Protein AF-A0A512BP67-F1 (afdb_monomer_lite)

Sequence (125 aa):
MRKGMISTVAALFIVGAPMAQAQQASSGPGSPPESGRLTQAEFKMLTDVRVGVIRAALQLLPEQEKLWPAVDEAIRARAETRYRRLAVLRERLDQPRNIDPVQLYRQRADVLADRAAGLRKLADA

Radius of gyration: 19.65 Å; chains: 1; bounding box: 44×39×50 Å

pLDDT: mean 79.56, std 21.46, range [36.56, 97.88]

Organism: NCBI:txid670291

Secondary structure (DSSP, 8-state):
-----------S----------------TT----TT---HHHHHHHHHHHHHHHHHHHT--HHHHTTHHHHHHHHHHHHHHHHHHHHHHHHHHTS-----HHHHHHHHHHHHHHHHHHHHHHH--

Structure (mmCIF, N/CA/C/O backbone):
data_AF-A0A512BP67-F1
#
_entry.id   AF-A0A512BP67-F1
#
loop_
_atom_site.group_PDB
_atom_site.id
_atom_site.type_symbol
_atom_site.label_atom_id
_atom_site.label_alt_id
_atom_site.label_comp_id
_atom_site.label_asym_id
_atom_site.label_entity_id
_atom_site.label_seq_id
_atom_site.pdbx_PDB_ins_code
_atom_site.Cartn_x
_atom_site.Cartn_y
_atom_site.Cartn_z
_atom_site.occupancy
_atom_site.B_iso_or_equiv
_atom_site.auth_seq_id
_atom_site.auth_comp_id
_atom_site.auth_asym_id
_atom_site.auth_atom_id
_atom_site.pdbx_PDB_model_num
ATOM 1 N N . MET A 1 1 ? -28.999 -11.766 25.541 1.00 41.38 1 MET A N 1
ATOM 2 C CA . MET A 1 1 ? -28.677 -12.034 24.122 1.00 41.38 1 MET A CA 1
ATOM 3 C C . MET A 1 1 ? -29.072 -10.819 23.289 1.00 41.38 1 MET A C 1
ATOM 5 O O . MET A 1 1 ? -30.235 -10.678 22.939 1.00 41.38 1 MET A O 1
ATOM 9 N N . ARG A 1 2 ? -28.140 -9.895 23.034 1.00 36.56 2 ARG A N 1
ATOM 10 C CA . ARG A 1 2 ? -28.344 -8.772 22.107 1.00 36.56 2 ARG A CA 1
ATOM 11 C C . ARG A 1 2 ? -27.408 -8.999 20.927 1.00 36.56 2 ARG A C 1
ATOM 13 O O . ARG A 1 2 ? -26.195 -8.975 21.092 1.00 36.56 2 ARG A O 1
ATOM 20 N N . LYS A 1 3 ? -27.994 -9.325 19.776 1.00 40.53 3 LYS A N 1
ATOM 21 C CA . LYS A 1 3 ? -27.293 -9.476 18.502 1.00 40.53 3 LYS A CA 1
ATOM 22 C C . LYS A 1 3 ? -26.828 -8.081 18.085 1.00 40.53 3 LYS A C 1
ATOM 24 O O . LYS A 1 3 ? -27.642 -7.271 17.653 1.00 40.53 3 LYS A O 1
ATOM 29 N N . GLY A 1 4 ? -25.548 -7.790 18.288 1.00 45.19 4 GLY A N 1
ATOM 30 C CA . GLY A 1 4 ? -24.907 -6.614 17.716 1.00 45.19 4 GLY A CA 1
ATOM 31 C C . GLY A 1 4 ? -24.807 -6.810 16.210 1.00 45.19 4 GLY A C 1
ATOM 32 O O . GLY A 1 4 ? -23.895 -7.475 15.731 1.00 45.19 4 GLY A O 1
ATOM 33 N N . MET A 1 5 ? -25.782 -6.279 15.474 1.00 45.50 5 MET A N 1
ATOM 34 C CA . MET A 1 5 ? -25.650 -6.030 14.043 1.00 45.50 5 MET A CA 1
ATOM 35 C C . MET A 1 5 ? -24.518 -5.016 13.878 1.00 45.50 5 MET A C 1
ATOM 37 O O . MET A 1 5 ? -24.704 -3.820 14.090 1.00 45.50 5 MET A O 1
ATOM 41 N N . ILE A 1 6 ? -23.327 -5.514 13.555 1.00 52.12 6 ILE A N 1
ATOM 42 C CA . ILE A 1 6 ? -22.229 -4.706 13.037 1.00 52.12 6 ILE A CA 1
ATOM 43 C C . ILE A 1 6 ? -22.725 -4.186 11.692 1.00 52.12 6 ILE A C 1
ATOM 45 O O . ILE A 1 6 ? -22.752 -4.910 10.698 1.00 52.12 6 ILE A O 1
ATOM 49 N N . SER A 1 7 ? -23.225 -2.952 11.702 1.00 44.81 7 SER A N 1
ATOM 50 C CA . SER A 1 7 ? -23.633 -2.239 10.502 1.00 44.81 7 SER A CA 1
ATOM 51 C C . SER A 1 7 ? -22.401 -2.087 9.619 1.00 44.81 7 SER A C 1
ATOM 53 O O . SER A 1 7 ? -21.508 -1.285 9.886 1.00 44.81 7 SER A O 1
ATOM 55 N N . THR A 1 8 ? -22.308 -2.939 8.603 1.00 52.69 8 THR A N 1
ATOM 56 C CA . THR A 1 8 ? -21.285 -2.872 7.571 1.00 52.69 8 THR A CA 1
ATOM 57 C C . THR A 1 8 ? -21.591 -1.650 6.710 1.00 52.69 8 THR A C 1
ATOM 59 O O . THR A 1 8 ? -22.287 -1.752 5.704 1.00 52.69 8 THR A O 1
ATOM 62 N N . VAL A 1 9 ? -21.084 -0.474 7.082 1.00 47.31 9 VAL A N 1
ATOM 63 C CA . VAL A 1 9 ? -21.016 0.661 6.149 1.00 47.31 9 VAL A CA 1
ATOM 64 C C . VAL A 1 9 ? -19.817 0.425 5.230 1.00 47.31 9 VAL A C 1
ATOM 66 O O . VAL A 1 9 ? -18.790 1.088 5.297 1.00 47.31 9 VAL A O 1
ATOM 69 N N . ALA A 1 10 ? -19.944 -0.582 4.367 1.00 50.03 10 ALA A N 1
ATOM 70 C CA . ALA A 1 10 ? -19.101 -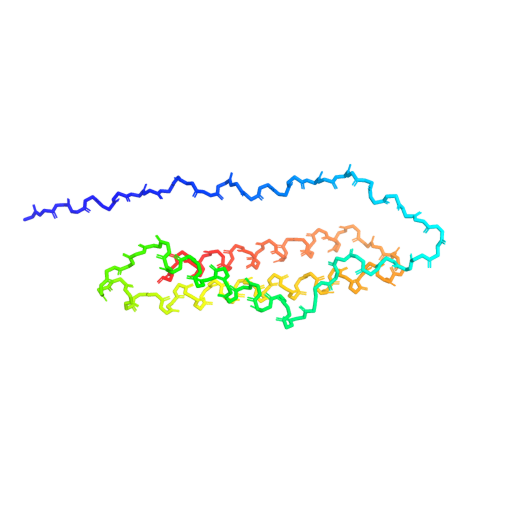0.758 3.192 1.00 50.03 10 ALA A CA 1
ATOM 71 C C . ALA A 1 10 ? -19.734 0.010 2.027 1.00 50.03 10 ALA A C 1
ATOM 73 O O . ALA A 1 10 ? -20.188 -0.572 1.048 1.00 50.03 10 ALA A O 1
ATOM 74 N N . ALA A 1 11 ? -19.819 1.331 2.148 1.00 52.84 11 ALA A N 1
ATOM 75 C CA . ALA A 1 11 ? -20.225 2.187 1.044 1.00 52.84 11 ALA A CA 1
ATOM 76 C C . ALA A 1 11 ? -19.680 3.590 1.276 1.00 52.84 11 ALA A C 1
ATOM 78 O O . ALA A 1 11 ? -20.302 4.374 1.977 1.00 52.84 11 ALA A O 1
ATOM 79 N N . LEU A 1 12 ? -18.503 3.850 0.704 1.00 51.19 12 LEU A N 1
ATOM 80 C CA . LEU A 1 12 ? -18.030 5.124 0.140 1.00 51.19 12 LEU A CA 1
ATOM 81 C C . LEU A 1 12 ? -16.510 5.156 0.256 1.00 51.19 12 LEU A C 1
ATOM 83 O O . LEU A 1 12 ? -15.998 5.612 1.256 1.00 51.19 12 LEU A O 1
ATOM 87 N N . PHE A 1 13 ? -15.807 4.622 -0.747 1.00 52.62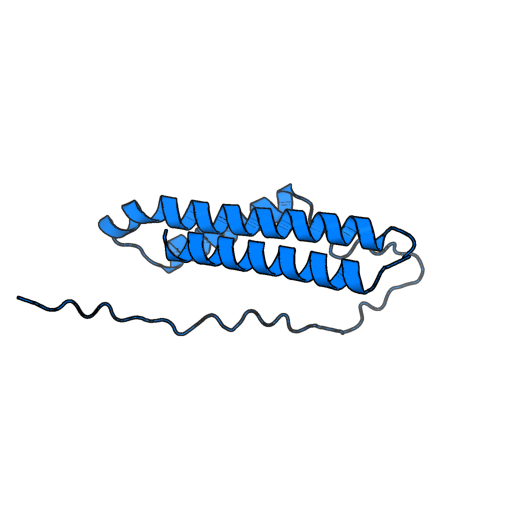 13 PHE A N 1
ATOM 88 C CA . PHE A 1 13 ? -14.594 5.219 -1.337 1.00 52.62 13 PHE A CA 1
ATOM 89 C C . PHE A 1 13 ? -14.201 4.463 -2.624 1.00 52.62 13 PHE A C 1
ATOM 91 O O . PHE A 1 13 ? -13.030 4.231 -2.913 1.00 52.62 13 PHE A O 1
ATOM 98 N N . ILE A 1 14 ? -15.189 4.146 -3.474 1.00 51.88 14 ILE A N 1
ATOM 99 C CA . ILE A 1 14 ? -14.955 4.015 -4.923 1.00 51.88 14 ILE A CA 1
ATOM 100 C C . ILE A 1 14 ? -15.002 5.433 -5.522 1.00 51.88 14 ILE A C 1
ATOM 102 O O . ILE A 1 14 ? -15.808 5.747 -6.382 1.00 51.88 14 ILE A O 1
ATOM 106 N N . VAL A 1 15 ? -14.173 6.341 -5.007 1.00 51.00 15 VAL A N 1
ATOM 107 C CA . VAL A 1 15 ? -13.878 7.638 -5.646 1.00 51.00 15 VAL A CA 1
ATOM 108 C C . VAL A 1 15 ? -12.364 7.815 -5.613 1.00 51.00 15 VAL A C 1
ATOM 110 O O . VAL A 1 15 ? -11.797 8.780 -5.126 1.00 51.00 15 VAL A O 1
ATOM 113 N N . GLY A 1 16 ? -11.684 6.773 -6.073 1.00 44.69 16 GLY A N 1
ATOM 114 C CA . GLY A 1 16 ? -10.285 6.816 -6.458 1.00 44.69 16 GLY A CA 1
ATOM 115 C C . GLY A 1 16 ? -10.171 6.552 -7.950 1.00 44.69 16 GLY A C 1
ATOM 116 O O . GLY A 1 16 ? -9.291 5.803 -8.357 1.00 44.69 16 GLY A O 1
ATOM 117 N N . ALA A 1 17 ? -11.089 7.085 -8.760 1.00 42.06 17 ALA A N 1
ATOM 118 C CA . ALA A 1 17 ? -10.796 7.256 -10.170 1.00 42.06 17 ALA A CA 1
ATOM 119 C C . ALA A 1 17 ? -9.716 8.343 -10.234 1.00 42.06 17 ALA A C 1
ATOM 121 O O . ALA A 1 17 ? -10.004 9.482 -9.857 1.00 42.06 17 ALA A O 1
ATOM 122 N N . PRO A 1 18 ? -8.477 8.062 -10.674 1.00 49.25 18 PRO A N 1
ATOM 123 C CA . PRO A 1 18 ? -7.759 9.130 -11.324 1.00 49.25 18 PRO A CA 1
ATOM 124 C C . PRO A 1 18 ? -8.638 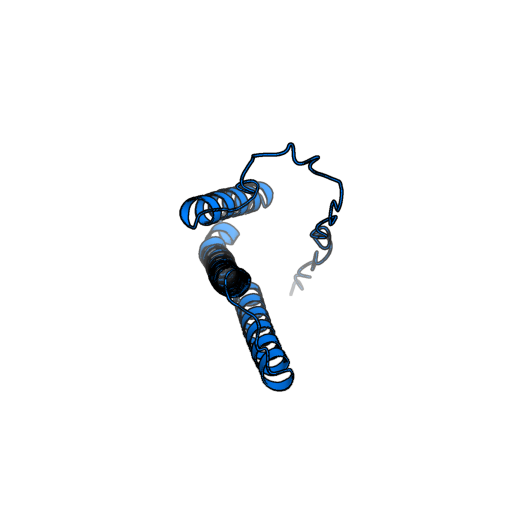9.461 -12.526 1.00 49.25 18 PRO A C 1
ATOM 126 O O . PRO A 1 18 ? -8.753 8.664 -13.458 1.00 49.25 18 PRO A O 1
ATOM 129 N N . MET A 1 19 ? -9.303 10.613 -12.491 1.00 46.91 19 MET A N 1
ATOM 130 C CA . MET A 1 19 ? -9.498 11.319 -13.742 1.00 46.91 19 MET A CA 1
ATOM 131 C C . MET A 1 19 ? -8.092 11.335 -14.349 1.00 46.91 19 MET A C 1
ATOM 133 O O . MET A 1 19 ? -7.139 11.849 -13.765 1.00 46.91 19 MET A O 1
ATOM 137 N N . ALA A 1 20 ? -7.898 10.577 -15.419 1.00 48.69 20 ALA A N 1
ATOM 138 C CA . ALA A 1 20 ? -6.745 10.788 -16.252 1.00 48.69 20 ALA A CA 1
ATOM 139 C C . ALA A 1 20 ? -7.046 12.130 -16.911 1.00 48.69 20 ALA A C 1
ATOM 141 O O . ALA A 1 20 ? -7.691 12.170 -17.955 1.00 48.69 20 ALA A O 1
ATOM 142 N N . GLN A 1 21 ? -6.669 13.237 -16.264 1.00 38.34 21 GLN A N 1
ATOM 143 C CA . GLN A 1 21 ? -6.523 14.505 -16.959 1.00 38.34 21 GLN A CA 1
ATOM 144 C C . GLN A 1 21 ? -5.392 14.308 -17.971 1.00 38.34 21 GLN A C 1
ATOM 146 O O . GLN A 1 21 ? -4.238 14.657 -17.747 1.00 38.34 21 GLN A O 1
ATOM 151 N N . ALA A 1 22 ? -5.741 13.715 -19.108 1.00 49.50 22 ALA A N 1
ATOM 152 C CA . ALA A 1 22 ? -5.054 13.920 -20.362 1.00 49.50 22 ALA A CA 1
ATOM 153 C C . ALA A 1 22 ? -5.425 15.328 -20.839 1.00 49.50 22 ALA A C 1
ATOM 155 O O . ALA A 1 22 ? -6.194 15.495 -21.776 1.00 49.50 22 ALA A O 1
ATOM 156 N N . GLN A 1 23 ? -4.941 16.355 -20.143 1.00 43.94 23 GLN A N 1
ATOM 157 C CA . GLN A 1 23 ? -5.002 17.725 -20.631 1.00 43.94 23 GLN A CA 1
ATOM 158 C C . GLN A 1 23 ? -3.631 18.352 -20.441 1.00 43.94 23 GLN A C 1
ATOM 160 O O . GLN A 1 23 ? -3.265 18.788 -19.355 1.00 43.94 23 GLN A O 1
ATOM 165 N N . GLN A 1 24 ? -2.879 18.293 -21.542 1.00 47.84 24 GLN A N 1
ATOM 166 C CA . GLN A 1 24 ? -1.942 19.311 -22.000 1.00 47.84 24 GLN A CA 1
ATOM 167 C C . GLN A 1 24 ? -1.288 20.150 -20.887 1.00 47.84 24 GLN A C 1
ATOM 169 O O . GLN A 1 24 ? -1.736 21.249 -20.568 1.00 47.84 24 GLN A O 1
ATOM 174 N N . ALA A 1 25 ? -0.132 19.705 -20.397 1.00 40.22 25 ALA A N 1
ATOM 175 C CA . ALA A 1 25 ? 0.918 20.677 -20.130 1.00 40.22 25 ALA A CA 1
ATOM 176 C C . ALA A 1 25 ? 1.472 21.068 -21.503 1.00 40.22 25 ALA A C 1
ATOM 178 O O . ALA A 1 25 ? 2.196 20.296 -22.137 1.00 40.22 25 ALA A O 1
ATOM 179 N N . SER A 1 26 ? 1.062 22.233 -22.002 1.00 41.47 26 SER A N 1
ATOM 180 C CA . SER A 1 26 ? 1.755 22.925 -23.084 1.00 41.47 26 SER A CA 1
ATOM 181 C C . SER A 1 26 ? 3.225 23.050 -22.686 1.00 41.47 26 SER A C 1
ATOM 183 O O . SER A 1 26 ? 3.601 23.898 -21.881 1.00 41.47 26 SER A O 1
ATOM 185 N N . SER A 1 27 ? 4.027 22.116 -23.187 1.00 42.22 27 SER A N 1
ATOM 186 C CA . SER A 1 27 ? 5.449 22.013 -22.909 1.00 42.22 27 SER A CA 1
ATOM 187 C C . SER A 1 27 ? 6.134 23.022 -23.819 1.00 42.22 27 SER A C 1
ATOM 189 O O . SER A 1 27 ? 6.176 22.830 -25.033 1.00 42.22 27 SER A O 1
ATOM 191 N N . GLY A 1 28 ? 6.595 24.137 -23.252 1.00 42.12 28 GLY A N 1
ATOM 192 C CA . GLY A 1 28 ? 7.470 25.056 -23.972 1.00 42.12 28 GLY A CA 1
ATOM 193 C C . GLY A 1 28 ? 8.761 24.335 -24.393 1.00 42.12 28 GLY A C 1
ATOM 194 O O . GLY A 1 28 ? 9.201 23.416 -23.693 1.00 42.12 28 GLY A O 1
ATOM 195 N N . PRO A 1 29 ? 9.375 24.705 -25.528 1.00 43.09 29 PRO A N 1
ATOM 196 C CA . PRO A 1 29 ? 10.606 24.072 -25.981 1.00 43.09 29 PRO A CA 1
ATOM 197 C C . PRO A 1 29 ? 11.737 24.374 -24.985 1.00 43.09 29 PRO A C 1
ATOM 199 O O . PRO A 1 29 ? 12.169 25.517 -24.868 1.00 43.09 29 PRO A O 1
ATOM 202 N N . GLY A 1 30 ? 12.203 23.353 -24.257 1.00 49.75 30 GLY A N 1
ATOM 203 C CA . GLY A 1 30 ? 13.416 23.429 -23.429 1.00 49.75 30 GLY A CA 1
ATOM 204 C C . GLY A 1 30 ? 13.295 22.996 -21.965 1.00 49.75 30 GLY A C 1
ATOM 205 O O . GLY A 1 30 ? 14.314 22.946 -21.283 1.00 49.75 30 GLY A O 1
ATOM 206 N N . SER A 1 31 ? 12.109 22.651 -21.457 1.00 44.44 31 SER A N 1
ATOM 207 C CA . SER A 1 31 ? 11.984 22.123 -20.089 1.00 44.44 31 SER A CA 1
ATOM 208 C C . SER A 1 31 ? 12.112 20.591 -20.078 1.00 44.44 31 SER A C 1
ATOM 210 O O . SER A 1 31 ? 11.297 19.927 -20.724 1.00 44.44 31 SER A O 1
ATOM 212 N N . PRO A 1 32 ? 13.079 19.987 -19.355 1.00 53.09 32 PRO A N 1
ATOM 213 C CA . PRO A 1 32 ? 13.022 18.555 -19.080 1.00 53.09 32 PRO A CA 1
ATOM 214 C C . PRO A 1 32 ? 11.733 18.250 -18.293 1.00 53.09 32 PRO A C 1
ATOM 216 O O . PRO A 1 32 ? 11.325 19.064 -17.458 1.00 53.09 32 PRO A O 1
ATOM 219 N N . PRO A 1 33 ? 11.057 17.111 -18.532 1.00 49.78 33 PRO A N 1
ATOM 220 C CA . PRO A 1 33 ? 9.824 16.769 -17.834 1.00 49.78 33 PRO A CA 1
ATOM 221 C C . PRO A 1 33 ? 10.132 16.335 -16.389 1.00 49.78 33 PRO A C 1
ATOM 223 O O . PRO A 1 33 ? 10.113 15.155 -16.052 1.00 49.78 33 PRO A O 1
ATOM 226 N N . GLU A 1 34 ? 10.430 17.296 -15.514 1.00 52.72 34 GLU A N 1
ATOM 227 C CA . GLU A 1 34 ? 10.544 17.094 -14.059 1.00 52.72 34 GLU A CA 1
ATOM 228 C C . GLU A 1 34 ? 9.169 17.090 -13.361 1.00 52.72 34 GLU A C 1
ATOM 230 O O . GLU A 1 34 ? 9.044 16.773 -12.178 1.00 52.72 34 GLU A O 1
ATOM 235 N N . SER A 1 35 ? 8.098 17.410 -14.088 1.00 54.03 35 SER A N 1
ATOM 236 C CA . SER A 1 35 ? 6.748 17.536 -13.545 1.00 54.03 35 SER A CA 1
ATOM 237 C C . SER A 1 35 ? 6.136 16.167 -13.201 1.00 54.03 35 SER A C 1
ATOM 239 O O . SER A 1 35 ? 5.521 15.522 -14.051 1.00 54.03 35 SER A O 1
ATOM 241 N N . GLY A 1 36 ? 6.278 15.724 -11.944 1.00 59.25 36 GLY A N 1
ATOM 242 C CA . GLY A 1 36 ? 5.439 14.665 -11.350 1.00 59.25 36 GLY A CA 1
ATOM 243 C C . GLY A 1 36 ? 6.157 13.505 -10.647 1.00 59.25 36 GLY A C 1
ATOM 244 O O . GLY A 1 36 ? 5.512 12.520 -10.282 1.00 59.25 36 GLY A O 1
ATOM 245 N N . ARG A 1 37 ? 7.479 13.572 -10.455 1.00 70.44 37 ARG A N 1
ATOM 246 C CA . ARG A 1 37 ? 8.275 12.479 -9.869 1.00 70.44 37 ARG A CA 1
ATOM 247 C C . ARG A 1 37 ? 8.417 12.638 -8.345 1.00 70.44 37 ARG A C 1
ATOM 249 O O . ARG A 1 37 ? 9.317 13.324 -7.895 1.00 70.44 37 ARG A O 1
ATOM 256 N N . LEU A 1 38 ? 7.589 11.940 -7.556 1.00 80.56 38 LEU A N 1
ATOM 257 C CA . LEU A 1 38 ? 7.753 11.880 -6.090 1.00 80.56 38 LEU A CA 1
ATOM 258 C C . LEU A 1 38 ? 8.986 11.047 -5.697 1.00 80.56 38 LEU A C 1
ATOM 260 O O . LEU A 1 38 ? 9.145 9.910 -6.154 1.00 80.56 38 LEU A O 1
ATOM 264 N N . THR A 1 39 ? 9.818 11.588 -4.813 1.00 89.19 39 THR A N 1
ATOM 265 C CA . THR A 1 39 ? 10.857 10.860 -4.073 1.00 89.19 39 THR A CA 1
ATOM 266 C C . THR A 1 39 ? 10.235 9.897 -3.052 1.00 89.19 39 THR A C 1
ATOM 268 O O . THR A 1 39 ? 9.053 9.994 -2.705 1.00 89.19 39 THR A O 1
ATOM 271 N N . GLN A 1 40 ? 11.030 8.962 -2.519 1.00 90.19 40 GLN A N 1
ATOM 272 C CA . GLN A 1 40 ? 10.571 8.065 -1.450 1.00 90.19 40 GLN A CA 1
ATOM 273 C C . GLN A 1 40 ? 10.117 8.834 -0.206 1.00 90.19 40 GLN A C 1
ATOM 275 O O . GLN A 1 40 ? 9.099 8.492 0.397 1.00 90.19 40 GLN A O 1
ATOM 280 N N . ALA A 1 41 ? 10.863 9.878 0.164 1.00 92.75 41 ALA A N 1
ATOM 281 C CA . ALA A 1 41 ? 10.567 10.705 1.325 1.00 92.75 41 ALA A CA 1
ATOM 282 C C . ALA A 1 41 ? 9.225 11.430 1.159 1.00 92.75 41 ALA A C 1
ATOM 284 O O . ALA A 1 41 ? 8.378 11.358 2.046 1.00 92.75 41 ALA A O 1
ATOM 285 N N . GLU A 1 42 ? 8.985 12.046 -0.000 1.00 93.19 42 GLU A N 1
ATOM 286 C CA . GLU A 1 42 ? 7.714 12.718 -0.300 1.00 93.19 42 GLU A CA 1
ATOM 287 C C . GLU A 1 42 ? 6.544 11.732 -0.356 1.00 93.19 42 GLU A C 1
ATOM 289 O O . GLU A 1 42 ? 5.465 12.011 0.170 1.00 93.19 42 GLU A O 1
ATOM 294 N N . PHE A 1 43 ? 6.748 10.542 -0.932 1.00 92.75 43 PHE A N 1
ATOM 295 C CA . PHE A 1 43 ? 5.724 9.498 -0.945 1.00 92.75 43 PHE A CA 1
ATOM 296 C C . PHE A 1 43 ? 5.353 9.045 0.475 1.00 92.75 43 PHE A C 1
ATOM 298 O O . PHE A 1 43 ? 4.168 8.857 0.781 1.00 92.75 43 PHE A O 1
ATOM 305 N N . LYS A 1 44 ? 6.353 8.880 1.350 1.00 94.44 44 LYS A N 1
ATOM 306 C CA . LYS A 1 44 ? 6.139 8.540 2.758 1.00 94.44 44 LYS A CA 1
ATOM 307 C C . LYS A 1 44 ? 5.409 9.668 3.484 1.00 94.44 44 LYS A C 1
ATOM 309 O O . LYS A 1 44 ? 4.382 9.396 4.093 1.00 94.44 44 LYS A O 1
ATOM 314 N N . MET A 1 45 ? 5.856 10.917 3.349 1.00 96.12 45 MET A N 1
ATOM 315 C CA . MET A 1 45 ? 5.192 12.079 3.955 1.00 96.12 45 MET A CA 1
ATOM 316 C C . MET A 1 45 ? 3.720 12.175 3.541 1.00 96.12 45 MET A C 1
ATOM 318 O O . MET A 1 45 ? 2.842 12.332 4.384 1.00 96.12 45 MET A O 1
ATOM 322 N N . LEU A 1 46 ? 3.420 11.991 2.254 1.00 94.62 46 LEU A N 1
ATOM 323 C CA . LEU A 1 46 ? 2.044 11.992 1.761 1.00 94.62 46 LEU A CA 1
ATOM 324 C C . LEU A 1 46 ? 1.208 10.840 2.341 1.00 94.62 46 LEU A C 1
ATOM 326 O O . LEU A 1 46 ? 0.006 10.992 2.562 1.00 94.62 46 LEU A O 1
ATOM 330 N N . THR A 1 47 ? 1.824 9.682 2.577 1.00 96.19 47 THR A N 1
ATOM 331 C CA . THR A 1 47 ? 1.167 8.553 3.248 1.00 96.19 47 THR A CA 1
ATOM 332 C C . THR A 1 47 ? 0.885 8.887 4.711 1.00 96.19 47 THR A C 1
ATOM 334 O O . THR A 1 47 ? -0.243 8.694 5.156 1.00 96.19 47 THR A O 1
ATOM 337 N N . ASP A 1 48 ? 1.862 9.454 5.421 1.00 96.81 48 ASP A N 1
ATOM 338 C CA . ASP A 1 48 ? 1.752 9.857 6.827 1.00 96.81 48 ASP A CA 1
ATOM 339 C C . ASP A 1 48 ? 0.604 10.862 7.020 1.00 96.81 48 ASP A C 1
ATOM 341 O O . ASP A 1 48 ? -0.248 10.673 7.889 1.00 96.81 48 ASP A O 1
ATOM 345 N N . VAL A 1 49 ? 0.515 11.872 6.146 1.00 97.75 49 VAL A N 1
ATOM 346 C CA . VAL A 1 49 ? -0.577 12.859 6.149 1.00 97.75 49 VAL A CA 1
ATOM 347 C C . VAL A 1 49 ? -1.932 12.191 5.916 1.00 97.75 49 VAL A C 1
ATOM 349 O O . VAL A 1 49 ? -2.874 12.440 6.663 1.00 97.75 49 VAL A O 1
ATOM 352 N N . ARG A 1 50 ? -2.052 11.317 4.906 1.00 96.19 50 ARG A N 1
ATOM 353 C CA . ARG A 1 50 ? -3.321 10.629 4.608 1.00 96.19 50 ARG A CA 1
ATOM 354 C C . ARG A 1 50 ? -3.786 9.751 5.762 1.00 96.19 50 ARG A C 1
ATOM 356 O O . ARG A 1 50 ? -4.964 9.784 6.096 1.00 96.19 50 ARG A O 1
ATOM 363 N N . VAL A 1 51 ? -2.877 8.991 6.367 1.00 97.44 51 VAL A N 1
ATOM 364 C CA . VAL A 1 51 ? -3.170 8.175 7.552 1.00 97.44 51 VAL A CA 1
ATOM 365 C C . VAL A 1 51 ? -3.653 9.060 8.700 1.00 97.44 51 VAL A C 1
ATOM 367 O O . VAL A 1 51 ? -4.668 8.744 9.315 1.00 97.44 51 VAL A O 1
ATOM 370 N N . GLY A 1 52 ? -2.972 10.180 8.963 1.00 96.81 52 GLY A N 1
ATOM 371 C CA . GLY A 1 52 ? -3.371 11.129 10.004 1.00 96.81 52 GLY A CA 1
ATOM 372 C C . GLY A 1 52 ? -4.770 11.704 9.776 1.00 96.81 52 GLY A C 1
ATOM 373 O O . GLY A 1 52 ? -5.587 11.714 10.695 1.00 96.81 52 GLY A O 1
ATOM 374 N N . VAL A 1 53 ? -5.076 12.105 8.537 1.00 97.31 53 VAL A N 1
ATOM 375 C CA . VAL A 1 53 ? -6.411 12.591 8.150 1.00 97.31 53 VAL A CA 1
ATOM 376 C C . VAL A 1 53 ? -7.472 11.508 8.342 1.00 97.31 53 VAL A C 1
ATOM 378 O O . VAL A 1 53 ? -8.523 11.799 8.905 1.00 97.31 53 VAL A O 1
ATOM 381 N N . ILE A 1 54 ? -7.207 10.263 7.927 1.00 96.12 54 ILE A N 1
ATOM 382 C CA . ILE A 1 54 ? -8.145 9.145 8.118 1.00 96.12 54 ILE A CA 1
ATOM 383 C C . ILE A 1 54 ? -8.392 8.910 9.611 1.00 96.12 54 ILE A C 1
ATOM 385 O O . ILE A 1 54 ? -9.547 8.849 10.023 1.00 96.12 54 ILE A O 1
ATOM 389 N N . ARG A 1 55 ? -7.334 8.836 10.431 1.00 96.50 55 ARG A N 1
ATOM 390 C CA . ARG A 1 55 ? -7.468 8.644 11.883 1.00 96.50 55 ARG A CA 1
ATOM 391 C C . ARG A 1 55 ? -8.341 9.729 12.513 1.00 96.50 55 ARG A C 1
ATOM 393 O O . ARG A 1 55 ? -9.233 9.416 13.293 1.00 96.50 55 ARG A O 1
ATOM 400 N N . ALA A 1 56 ? -8.091 10.991 12.162 1.00 96.00 56 ALA A N 1
ATOM 401 C CA . ALA A 1 56 ? -8.838 12.129 12.689 1.00 96.00 56 ALA A CA 1
ATOM 402 C C . ALA A 1 56 ? -10.304 12.126 12.227 1.00 96.00 56 ALA A C 1
ATOM 404 O O . ALA A 1 56 ? -11.205 12.371 13.026 1.00 96.00 56 ALA A O 1
ATOM 405 N N . ALA A 1 57 ? -10.552 11.812 10.952 1.00 96.62 57 ALA A N 1
ATOM 406 C CA . ALA A 1 57 ? -11.895 11.770 10.380 1.00 96.62 57 ALA A CA 1
ATOM 407 C C . ALA A 1 57 ? -12.760 10.641 10.960 1.00 96.62 57 ALA A C 1
ATOM 409 O O . ALA A 1 57 ? -13.974 10.796 11.048 1.00 96.62 57 ALA A O 1
ATOM 410 N N . LEU A 1 58 ? -12.147 9.525 11.368 1.00 96.06 58 LEU A N 1
ATOM 411 C CA . LEU A 1 58 ? -12.860 8.392 11.961 1.00 96.06 58 LEU A CA 1
ATOM 412 C C . LEU A 1 58 ? -13.382 8.663 13.378 1.00 96.06 58 LEU A C 1
ATOM 414 O O . LEU A 1 58 ? -14.260 7.927 13.814 1.00 96.06 58 LEU A O 1
ATOM 418 N N . GLN A 1 59 ? -12.862 9.683 14.079 1.00 94.88 59 GLN A N 1
ATOM 419 C CA . GLN A 1 59 ? -13.269 10.043 15.448 1.00 94.88 59 GLN A CA 1
ATOM 420 C C . GLN A 1 59 ? -13.366 8.816 16.373 1.00 94.88 59 GLN A C 1
ATOM 422 O O . GLN A 1 59 ? -14.397 8.554 16.990 1.00 94.88 59 GLN A O 1
ATOM 427 N N . LEU A 1 60 ? -12.288 8.027 16.408 1.00 95.44 60 LEU A N 1
ATOM 428 C CA . LEU A 1 60 ? -12.265 6.731 17.081 1.00 95.44 60 LEU A CA 1
ATOM 429 C C . LEU A 1 60 ? -12.571 6.850 18.580 1.00 95.44 60 LEU A C 1
ATOM 431 O O . LEU A 1 60 ? -12.032 7.713 19.274 1.00 95.44 60 LEU A O 1
ATOM 435 N N . LEU A 1 61 ? -13.390 5.926 19.082 1.00 96.06 61 LEU A N 1
ATOM 436 C CA . LEU A 1 61 ? -13.600 5.733 20.516 1.00 96.06 61 LEU A CA 1
ATOM 437 C C . LEU A 1 61 ? -12.336 5.150 21.183 1.00 96.06 61 LEU A C 1
ATOM 439 O O . LEU A 1 61 ? -11.557 4.467 20.508 1.00 96.06 61 LEU A O 1
ATOM 443 N N . PRO A 1 62 ? -12.141 5.319 22.507 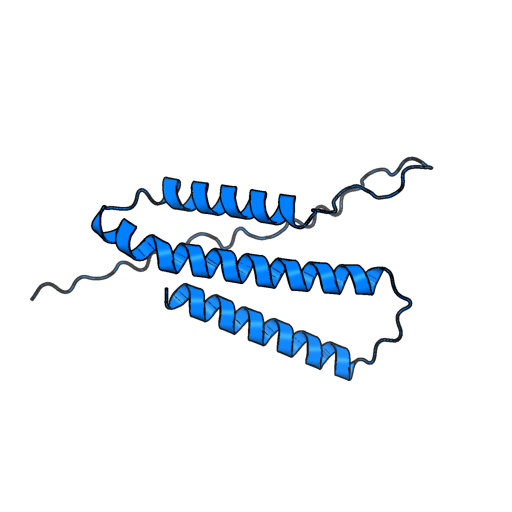1.00 96.12 62 PRO A N 1
ATOM 444 C CA . PRO A 1 62 ? -10.947 4.830 23.207 1.00 96.12 62 PRO A CA 1
ATOM 445 C C . PRO A 1 62 ? -10.678 3.329 23.025 1.00 96.12 62 PRO A C 1
ATOM 447 O O . PRO A 1 62 ? -9.531 2.893 22.951 1.00 96.12 62 PRO A O 1
ATOM 450 N N . GLU A 1 63 ? -11.723 2.506 22.944 1.00 94.69 63 GLU A N 1
ATOM 451 C CA . GLU A 1 63 ? -11.595 1.078 22.656 1.00 94.69 63 GLU A CA 1
ATOM 452 C C . GLU A 1 63 ? -11.170 0.784 21.210 1.00 94.69 63 GLU A C 1
ATOM 454 O O . GLU A 1 63 ? -10.436 -0.176 20.985 1.00 94.69 63 GLU A O 1
ATOM 459 N N . GLN A 1 64 ? -11.567 1.618 20.246 1.00 95.38 64 GLN A N 1
ATOM 460 C CA . GLN A 1 64 ? -11.189 1.484 18.837 1.00 95.38 64 GLN A CA 1
ATOM 461 C C . GLN A 1 64 ? -9.764 1.981 18.583 1.00 95.38 64 GLN A C 1
ATOM 463 O O . GLN A 1 64 ? -9.055 1.409 17.757 1.00 95.38 64 GLN A O 1
ATOM 468 N N . GLU A 1 65 ? -9.302 2.995 19.322 1.00 96.19 65 GLU A N 1
ATOM 469 C CA . GLU A 1 65 ? -7.916 3.471 19.236 1.00 96.19 65 GLU A CA 1
ATOM 470 C C . GLU A 1 65 ? -6.894 2.367 19.528 1.00 96.19 65 GLU A C 1
ATOM 472 O O . GLU A 1 65 ? -5.794 2.387 18.980 1.00 96.19 65 GLU A O 1
ATOM 477 N N . LYS A 1 66 ? -7.265 1.364 20.333 1.00 96.50 66 LYS A N 1
ATOM 478 C CA . LYS A 1 66 ? -6.420 0.194 20.614 1.00 96.50 66 LYS A CA 1
ATOM 479 C C . LYS A 1 66 ? -6.217 -0.705 19.394 1.00 96.50 66 LYS A C 1
ATOM 481 O O . LYS A 1 66 ? -5.205 -1.393 19.324 1.00 96.50 66 LYS A O 1
ATOM 486 N N . LEU A 1 67 ? -7.166 -0.703 18.456 1.00 95.44 67 LEU A N 1
ATOM 487 C CA . LEU A 1 67 ? -7.113 -1.476 17.211 1.00 95.44 67 LEU A CA 1
ATOM 488 C C . LEU A 1 67 ? -6.393 -0.708 16.092 1.00 95.44 67 LEU A C 1
ATOM 490 O O . LEU A 1 67 ? -5.872 -1.307 15.154 1.00 95.44 67 LEU A O 1
ATOM 494 N N . TRP A 1 68 ? -6.307 0.621 16.208 1.00 97.12 68 TRP A N 1
ATOM 495 C CA . TRP A 1 68 ? -5.696 1.482 15.196 1.00 97.12 68 TRP A CA 1
ATOM 496 C C . TRP A 1 68 ? -4.262 1.098 14.784 1.00 97.12 68 TRP A C 1
ATOM 498 O O . TRP A 1 68 ? -3.979 1.184 13.589 1.00 97.12 68 TRP A O 1
ATOM 508 N N . PRO A 1 69 ? -3.349 0.669 15.685 1.00 97.31 69 PRO A N 1
ATOM 509 C CA . PRO A 1 69 ? -1.978 0.340 15.295 1.00 97.31 69 PRO A CA 1
ATOM 510 C C . PRO A 1 69 ? -1.882 -0.727 14.197 1.00 97.31 69 PRO A C 1
ATOM 512 O O . PRO A 1 69 ? -1.088 -0.561 13.273 1.00 97.31 69 PRO A O 1
ATOM 515 N N . ALA A 1 70 ? -2.717 -1.772 14.250 1.00 97.19 70 ALA A N 1
ATOM 516 C CA . ALA A 1 70 ? -2.720 -2.833 13.241 1.00 97.19 70 ALA A CA 1
ATOM 517 C C . ALA A 1 70 ? -3.182 -2.302 11.873 1.00 97.19 70 ALA A C 1
ATOM 519 O O . ALA A 1 70 ? -2.556 -2.565 10.842 1.00 97.19 70 ALA A O 1
ATOM 520 N N . VAL A 1 71 ? -4.243 -1.488 11.870 1.00 97.62 71 VAL A N 1
ATOM 521 C CA . VAL A 1 71 ? -4.782 -0.851 10.661 1.00 97.62 71 VAL A CA 1
ATOM 522 C C . VAL A 1 71 ? -3.760 0.108 10.045 1.00 97.62 71 VAL A C 1
ATOM 524 O O . VAL A 1 71 ? -3.530 0.081 8.834 1.00 97.62 71 VAL A O 1
ATOM 527 N N . ASP A 1 72 ? -3.117 0.939 10.868 1.00 97.44 72 ASP A N 1
ATOM 528 C CA . ASP A 1 72 ? -2.089 1.883 10.430 1.00 97.44 72 ASP A CA 1
ATOM 529 C C . ASP A 1 72 ? -0.904 1.157 9.777 1.00 97.44 72 ASP A C 1
ATOM 531 O O . ASP A 1 72 ? -0.510 1.463 8.645 1.00 97.44 72 ASP A O 1
ATOM 535 N N . GLU A 1 73 ? -0.381 0.129 10.446 1.00 97.56 73 GLU A N 1
ATOM 536 C CA . GLU A 1 73 ? 0.702 -0.697 9.921 1.00 97.56 73 GLU A CA 1
ATOM 537 C C . GLU A 1 73 ? 0.326 -1.332 8.574 1.00 97.56 73 GLU A C 1
ATOM 539 O O . GLU A 1 73 ? 1.089 -1.238 7.606 1.00 97.56 73 GLU A O 1
ATOM 544 N N . ALA A 1 74 ? -0.877 -1.902 8.459 1.00 97.81 74 ALA A N 1
ATOM 545 C CA . ALA A 1 74 ? -1.343 -2.519 7.222 1.00 97.81 74 ALA A CA 1
ATOM 546 C C . ALA A 1 74 ? -1.478 -1.506 6.066 1.00 97.81 74 ALA A C 1
ATOM 548 O O . ALA A 1 74 ? -1.079 -1.798 4.928 1.00 97.81 74 ALA A O 1
ATOM 549 N N . ILE A 1 75 ? -1.982 -0.293 6.333 1.00 97.25 75 ILE A N 1
ATOM 550 C CA . ILE A 1 75 ? -2.052 0.790 5.336 1.00 97.25 75 ILE A CA 1
ATOM 551 C C . ILE A 1 75 ? -0.644 1.179 4.874 1.00 97.25 75 ILE A C 1
ATOM 553 O O . ILE A 1 75 ? -0.397 1.274 3.663 1.00 97.25 75 ILE A O 1
ATOM 557 N N . ARG A 1 76 ? 0.288 1.380 5.812 1.00 96.88 76 ARG A N 1
ATOM 558 C CA . ARG A 1 76 ? 1.673 1.784 5.525 1.00 96.88 76 ARG A CA 1
ATOM 559 C C . ARG A 1 76 ? 2.430 0.717 4.742 1.00 96.88 76 ARG A C 1
ATOM 561 O O . ARG A 1 76 ? 3.026 1.039 3.713 1.00 96.88 76 ARG A O 1
ATOM 568 N N . ALA A 1 77 ? 2.328 -0.549 5.137 1.00 96.06 77 ALA A N 1
ATOM 569 C CA . ALA A 1 77 ? 2.937 -1.671 4.422 1.00 96.06 77 ALA A CA 1
ATOM 570 C C . ALA A 1 77 ? 2.419 -1.764 2.975 1.00 96.06 77 ALA A C 1
ATOM 572 O O . ALA A 1 77 ? 3.178 -1.955 2.013 1.00 96.06 77 ALA A O 1
ATOM 573 N N . ARG A 1 78 ? 1.111 -1.556 2.780 1.00 96.12 78 ARG A N 1
ATOM 574 C CA . ARG A 1 78 ? 0.506 -1.527 1.444 1.00 96.12 78 ARG A CA 1
ATOM 575 C C . ARG A 1 78 ? 0.979 -0.326 0.620 1.00 96.12 78 ARG A C 1
ATOM 577 O O . ARG A 1 78 ? 1.199 -0.468 -0.589 1.00 96.12 78 ARG A O 1
ATOM 584 N N . ALA A 1 79 ? 1.134 0.842 1.241 1.00 95.94 79 ALA A N 1
ATOM 585 C CA . ALA A 1 79 ? 1.663 2.038 0.592 1.00 95.94 79 ALA A CA 1
ATOM 586 C C . ALA A 1 79 ? 3.118 1.837 0.139 1.00 95.94 79 ALA A C 1
ATOM 588 O O . ALA A 1 79 ? 3.444 2.135 -1.010 1.00 95.94 79 ALA A O 1
ATOM 589 N N . GLU A 1 80 ? 3.964 1.246 0.978 1.00 94.25 80 GLU A N 1
ATOM 590 C CA . GLU A 1 80 ? 5.357 0.937 0.645 1.00 94.25 80 GLU A CA 1
ATOM 591 C C . GLU A 1 80 ? 5.463 -0.068 -0.512 1.00 94.25 80 GLU A C 1
ATOM 593 O O . GLU A 1 80 ? 6.200 0.150 -1.476 1.00 94.25 80 GLU A O 1
ATOM 598 N N . THR A 1 81 ? 4.649 -1.127 -0.486 1.00 94.75 81 THR A N 1
ATOM 599 C CA . THR A 1 81 ? 4.584 -2.097 -1.591 1.00 94.75 81 THR A CA 1
ATOM 600 C C . THR A 1 81 ? 4.174 -1.406 -2.898 1.00 94.75 81 THR A C 1
ATOM 602 O O . THR A 1 81 ? 4.694 -1.707 -3.974 1.00 94.75 81 THR A O 1
ATOM 605 N N . ARG A 1 82 ? 3.255 -0.428 -2.837 1.00 94.19 82 ARG A N 1
ATOM 606 C CA . ARG A 1 82 ? 2.898 0.396 -4.002 1.00 94.19 82 ARG A CA 1
ATOM 607 C C . ARG A 1 82 ? 4.073 1.243 -4.482 1.00 94.19 82 ARG A C 1
ATOM 609 O O . ARG A 1 82 ? 4.283 1.286 -5.691 1.00 94.19 82 ARG A O 1
ATOM 616 N N . TYR A 1 83 ? 4.812 1.888 -3.583 1.00 93.88 83 TYR A N 1
ATOM 617 C CA . TYR A 1 83 ? 5.989 2.676 -3.947 1.00 93.88 83 TYR A CA 1
ATOM 618 C C . TYR A 1 83 ? 7.033 1.825 -4.678 1.00 93.88 83 TYR A C 1
ATOM 620 O O . TYR A 1 83 ? 7.422 2.179 -5.788 1.00 93.88 83 TYR A O 1
ATOM 628 N N . ARG A 1 84 ? 7.400 0.659 -4.124 1.00 92.56 84 ARG A N 1
ATOM 629 C CA . ARG A 1 84 ? 8.370 -0.261 -4.745 1.00 92.56 84 ARG A CA 1
ATOM 630 C C . ARG A 1 84 ? 7.977 -0.641 -6.172 1.00 92.56 84 ARG A C 1
ATOM 632 O O . ARG A 1 84 ? 8.798 -0.567 -7.079 1.00 92.56 84 ARG A O 1
ATOM 639 N N . ARG A 1 85 ? 6.698 -0.950 -6.411 1.00 91.19 85 ARG A N 1
ATOM 640 C CA . ARG A 1 85 ? 6.203 -1.236 -7.770 1.00 91.19 85 ARG A CA 1
ATOM 641 C C . ARG A 1 85 ? 6.323 -0.043 -8.716 1.00 91.19 85 ARG A C 1
ATOM 643 O O . ARG A 1 85 ? 6.672 -0.226 -9.876 1.00 91.19 85 ARG A O 1
ATOM 650 N N . LEU A 1 86 ? 6.011 1.165 -8.246 1.00 90.75 86 LEU A N 1
ATOM 651 C CA . LEU A 1 86 ? 6.134 2.376 -9.062 1.00 90.75 86 LEU A CA 1
ATOM 652 C C . LEU A 1 86 ? 7.601 2.697 -9.379 1.00 90.75 86 LEU A C 1
ATOM 654 O O . LEU A 1 86 ? 7.885 3.111 -10.499 1.00 90.75 86 LEU A O 1
ATOM 658 N N . ALA A 1 87 ? 8.520 2.455 -8.440 1.00 89.88 87 ALA A N 1
ATOM 659 C CA . ALA A 1 87 ? 9.958 2.596 -8.659 1.00 89.88 87 ALA A CA 1
ATOM 660 C C . ALA A 1 87 ? 10.468 1.617 -9.732 1.00 89.88 87 ALA A C 1
ATOM 662 O O . ALA A 1 87 ? 11.082 2.047 -10.702 1.00 89.88 87 ALA A O 1
ATOM 663 N N . VAL A 1 88 ? 10.094 0.335 -9.648 1.00 88.50 88 VAL A N 1
ATOM 664 C CA . VAL A 1 88 ? 10.449 -0.666 -10.674 1.00 88.50 88 VAL A CA 1
ATOM 665 C C . VAL A 1 88 ? 9.856 -0.314 -12.040 1.00 88.50 88 VAL A C 1
ATOM 667 O O . VAL A 1 88 ? 10.514 -0.446 -13.069 1.00 88.50 88 VAL A O 1
ATOM 670 N N . LEU A 1 89 ? 8.600 0.146 -12.089 1.00 86.38 89 LEU A N 1
ATOM 671 C CA . LEU A 1 89 ? 7.987 0.580 -13.348 1.00 86.38 89 LEU A CA 1
ATOM 672 C C . LEU A 1 89 ? 8.732 1.769 -13.956 1.00 86.38 89 LEU A C 1
ATOM 674 O O . LEU A 1 89 ? 8.918 1.807 -15.167 1.00 86.38 89 LEU A O 1
ATOM 678 N N . ARG A 1 90 ? 9.175 2.709 -13.121 1.00 84.38 90 ARG A N 1
ATOM 679 C CA . ARG A 1 90 ? 9.957 3.874 -13.535 1.00 84.38 90 ARG A CA 1
ATOM 680 C C . ARG A 1 90 ? 11.294 3.463 -14.147 1.00 84.38 90 ARG A C 1
ATOM 682 O O . ARG A 1 90 ? 11.582 3.890 -15.255 1.00 84.38 90 ARG A O 1
ATOM 689 N N . GLU A 1 91 ? 12.045 2.583 -13.491 1.00 84.31 91 GLU A N 1
ATOM 690 C CA . GLU A 1 91 ? 13.314 2.054 -14.016 1.00 84.31 91 GLU A CA 1
ATOM 691 C C . GLU A 1 91 ? 13.150 1.371 -15.381 1.00 84.31 91 GLU A C 1
ATOM 693 O O . GLU A 1 91 ? 14.031 1.453 -16.232 1.00 84.31 91 GLU A O 1
ATOM 698 N N . ARG A 1 92 ? 12.005 0.718 -15.614 1.00 81.50 92 ARG A N 1
ATOM 699 C CA . ARG A 1 92 ? 11.686 0.062 -16.891 1.00 81.50 92 ARG A CA 1
ATOM 700 C C . ARG A 1 92 ? 11.283 1.026 -18.003 1.00 81.50 92 ARG A C 1
ATOM 702 O O . ARG A 1 92 ? 11.426 0.676 -19.170 1.00 81.50 92 ARG A O 1
ATOM 709 N N . LEU A 1 93 ? 10.721 2.191 -17.673 1.00 80.88 93 LEU A N 1
ATOM 710 C CA . LEU A 1 93 ? 10.400 3.213 -18.677 1.00 80.88 93 LEU A CA 1
ATOM 711 C C . LEU A 1 93 ? 11.668 3.827 -19.274 1.00 80.88 93 LEU A C 1
ATOM 713 O O . LEU A 1 93 ? 11.651 4.190 -20.446 1.00 80.88 93 LEU A O 1
ATOM 717 N N . ASP A 1 94 ? 12.743 3.878 -18.488 1.00 79.44 94 ASP A N 1
ATOM 718 C CA . ASP A 1 94 ? 14.025 4.469 -18.871 1.00 79.44 94 ASP A CA 1
ATOM 719 C C . ASP A 1 94 ? 14.915 3.484 -19.685 1.00 79.44 94 ASP A C 1
ATOM 721 O O . ASP A 1 94 ? 16.005 3.851 -20.117 1.00 79.44 94 ASP A O 1
ATOM 725 N N . GLN A 1 95 ? 14.460 2.244 -19.941 1.00 77.81 95 GLN A N 1
ATOM 726 C CA . GLN A 1 95 ? 15.214 1.191 -20.647 1.00 77.81 95 GLN A CA 1
ATOM 727 C C . GLN A 1 95 ? 14.611 0.823 -22.024 1.00 77.81 95 GLN A C 1
ATOM 729 O O . GLN A 1 95 ? 13.383 0.820 -22.182 1.00 77.81 95 GLN A O 1
ATOM 734 N N . PRO A 1 96 ? 15.441 0.448 -23.026 1.00 74.69 96 PRO A N 1
ATOM 735 C CA . PRO A 1 96 ? 14.956 -0.049 -24.312 1.00 74.69 96 PRO A CA 1
ATOM 736 C C . PRO A 1 96 ? 14.110 -1.318 -24.137 1.00 74.69 96 PRO A C 1
ATOM 738 O O . PRO A 1 96 ? 14.498 -2.266 -23.454 1.00 74.69 96 PRO A O 1
ATOM 741 N N . ARG A 1 97 ? 12.928 -1.343 -24.761 1.00 70.75 97 ARG A N 1
ATOM 742 C CA . ARG A 1 97 ? 11.931 -2.402 -24.557 1.00 70.75 97 ARG A CA 1
ATOM 743 C C . ARG A 1 97 ? 12.148 -3.580 -25.502 1.00 70.75 97 ARG A C 1
ATOM 745 O O . ARG A 1 97 ? 11.757 -3.512 -26.661 1.00 70.75 97 ARG A O 1
ATOM 752 N N . ASN A 1 98 ? 12.645 -4.691 -24.966 1.00 75.94 98 ASN A N 1
ATOM 753 C CA . ASN A 1 98 ? 12.409 -6.019 -25.528 1.00 75.94 98 ASN A CA 1
ATOM 754 C C . ASN A 1 98 ? 11.550 -6.807 -24.528 1.00 75.94 98 ASN A C 1
ATOM 756 O O . ASN A 1 98 ? 12.047 -7.263 -23.499 1.00 75.94 98 ASN A O 1
ATOM 760 N N . ILE A 1 99 ? 10.233 -6.845 -24.752 1.00 77.12 99 ILE A N 1
ATOM 761 C CA . ILE A 1 99 ? 9.266 -7.395 -23.791 1.00 77.12 99 ILE A CA 1
ATOM 762 C C . ILE A 1 99 ? 8.718 -8.712 -24.333 1.00 77.12 99 ILE A C 1
ATOM 764 O O . ILE A 1 99 ? 7.967 -8.711 -25.303 1.00 77.12 99 ILE A O 1
ATOM 768 N N . ASP A 1 100 ? 9.028 -9.815 -23.651 1.00 89.81 100 ASP A N 1
ATOM 769 C CA . ASP A 1 100 ? 8.337 -11.093 -23.840 1.00 89.81 100 ASP A CA 1
ATOM 770 C C . ASP A 1 100 ? 6.884 -10.973 -23.317 1.00 89.81 100 ASP A C 1
ATOM 772 O O . ASP A 1 100 ? 6.680 -10.728 -22.117 1.00 89.81 100 ASP A O 1
ATOM 776 N N . PRO A 1 101 ? 5.857 -11.145 -24.176 1.00 90.38 101 PRO A N 1
ATOM 777 C CA . PRO A 1 101 ? 4.455 -11.046 -23.777 1.00 90.38 101 PRO A CA 1
ATOM 778 C C . PRO A 1 101 ? 4.057 -12.025 -22.666 1.00 90.38 101 PRO A C 1
ATOM 780 O O . PRO A 1 101 ? 3.272 -11.664 -21.788 1.00 90.38 101 PRO A O 1
ATOM 783 N N . VAL A 1 102 ? 4.599 -13.246 -22.662 1.00 95.31 102 VAL A N 1
ATOM 784 C CA . VAL A 1 102 ? 4.267 -14.258 -21.647 1.00 95.31 102 VAL A CA 1
ATOM 785 C C . VAL A 1 102 ? 4.820 -13.831 -20.291 1.00 95.31 102 VAL A C 1
ATOM 787 O O . VAL A 1 102 ? 4.115 -13.883 -19.280 1.00 95.31 102 VAL A O 1
ATOM 790 N N . GLN A 1 103 ? 6.060 -13.341 -20.264 1.00 91.19 103 GLN A N 1
ATOM 791 C CA . GLN A 1 103 ? 6.678 -12.832 -19.039 1.00 91.19 103 GLN A CA 1
ATOM 792 C C . GLN A 1 103 ? 5.972 -11.581 -18.517 1.00 91.19 103 GLN A C 1
ATOM 794 O O . GLN A 1 103 ? 5.800 -11.433 -17.307 1.00 91.19 103 GLN A O 1
ATOM 799 N N . LEU A 1 104 ? 5.492 -10.710 -19.409 1.00 89.56 104 LEU A N 1
ATOM 800 C CA . LEU A 1 104 ? 4.691 -9.552 -19.019 1.00 89.56 104 LEU A CA 1
ATOM 801 C C . LEU A 1 104 ? 3.425 -9.969 -18.257 1.00 89.56 104 LEU A C 1
ATOM 803 O O . LEU A 1 104 ? 3.114 -9.379 -17.220 1.00 89.56 104 LEU A O 1
ATOM 807 N N . TYR A 1 105 ? 2.693 -10.973 -18.748 1.00 93.69 105 TYR A N 1
ATOM 808 C CA . TYR A 1 105 ? 1.485 -11.452 -18.072 1.00 93.69 105 TYR A CA 1
ATOM 809 C C . TYR A 1 105 ? 1.787 -12.144 -16.740 1.00 93.69 105 TYR A C 1
ATOM 811 O O . TYR A 1 105 ? 1.060 -11.903 -15.778 1.00 93.69 105 TYR A O 1
ATOM 819 N N . ARG A 1 106 ? 2.876 -12.921 -16.644 1.00 94.88 106 ARG A N 1
ATOM 820 C CA . ARG A 1 106 ? 3.322 -13.520 -15.371 1.00 94.88 106 ARG A CA 1
ATOM 821 C C . ARG A 1 106 ? 3.616 -12.453 -14.317 1.00 94.88 106 ARG A C 1
ATOM 823 O O . ARG A 1 106 ? 3.001 -12.454 -13.259 1.00 94.88 106 ARG A O 1
ATOM 830 N N . GLN A 1 107 ? 4.426 -11.454 -14.661 1.00 91.56 107 GLN A N 1
ATOM 831 C CA . GLN A 1 107 ? 4.751 -10.352 -13.748 1.00 91.56 107 GLN A CA 1
ATOM 832 C C . GLN A 1 107 ? 3.512 -9.549 -13.330 1.00 91.56 107 GLN A C 1
ATOM 834 O O . GLN A 1 107 ? 3.407 -9.092 -12.192 1.00 91.56 107 GLN A O 1
ATOM 839 N N . ARG A 1 108 ? 2.551 -9.360 -14.244 1.00 92.12 108 ARG A N 1
ATOM 840 C CA . ARG A 1 108 ? 1.264 -8.735 -13.906 1.00 92.12 108 ARG A CA 1
ATOM 841 C C . ARG A 1 108 ? 0.470 -9.578 -12.909 1.00 92.12 108 ARG A C 1
ATOM 843 O O . ARG A 1 108 ? -0.111 -8.999 -11.994 1.00 92.12 108 ARG A O 1
ATOM 850 N N . ALA A 1 109 ? 0.441 -10.898 -13.077 1.00 96.69 109 ALA A N 1
ATOM 851 C CA . ALA A 1 109 ? -0.227 -11.804 -12.148 1.00 96.69 109 ALA A CA 1
ATOM 852 C C . ALA A 1 109 ? 0.408 -11.738 -10.750 1.00 96.69 109 ALA A C 1
ATOM 854 O O . ALA A 1 109 ? -0.323 -11.562 -9.778 1.00 96.69 109 ALA A O 1
ATOM 855 N N . ASP A 1 110 ? 1.739 -11.743 -10.654 1.00 95.50 110 ASP A N 1
ATOM 856 C CA . ASP A 1 110 ? 2.457 -11.617 -9.376 1.00 95.50 110 ASP A CA 1
ATOM 857 C C . ASP A 1 110 ? 2.116 -10.297 -8.667 1.00 95.50 110 ASP A C 1
ATOM 859 O O . ASP A 1 110 ? 1.749 -10.270 -7.493 1.00 95.50 110 ASP A O 1
ATOM 863 N N . VAL A 1 111 ? 2.108 -9.184 -9.412 1.00 94.62 111 VAL A N 1
ATOM 864 C CA . VAL A 1 111 ? 1.696 -7.874 -8.881 1.00 94.62 111 VAL A CA 1
ATOM 865 C C . VAL A 1 111 ? 0.253 -7.888 -8.370 1.00 94.62 111 VAL A C 1
ATOM 867 O O . VAL A 1 111 ? -0.061 -7.218 -7.381 1.00 94.62 111 VAL A O 1
ATOM 870 N N . LEU A 1 112 ? -0.652 -8.596 -9.048 1.00 96.81 112 LEU A N 1
ATOM 871 C CA . LEU A 1 112 ? -2.038 -8.733 -8.602 1.00 96.81 112 LEU A CA 1
ATOM 872 C C . LEU A 1 112 ? -2.135 -9.590 -7.336 1.00 96.81 112 LEU A C 1
ATOM 874 O O . LEU A 1 112 ? -2.869 -9.205 -6.424 1.00 96.81 112 LEU A O 1
ATOM 878 N N . ALA A 1 113 ? -1.366 -10.675 -7.244 1.00 97.50 113 ALA A N 1
ATOM 879 C CA . ALA A 1 113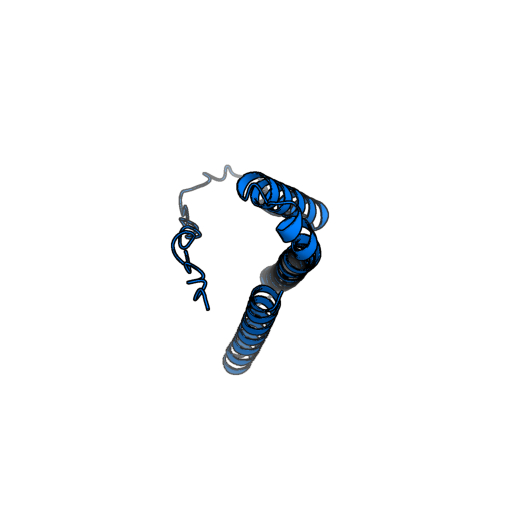 ? -1.293 -11.519 -6.056 1.00 97.50 113 ALA A CA 1
ATOM 880 C C . ALA A 1 113 ? -0.795 -10.727 -4.834 1.00 97.50 113 ALA A C 1
ATOM 882 O O . ALA A 1 113 ? -1.462 -10.717 -3.799 1.00 97.50 113 ALA A O 1
ATOM 883 N N . ASP A 1 114 ? 0.280 -9.949 -4.978 1.00 95.69 114 ASP A N 1
ATOM 884 C CA . ASP A 1 114 ? 0.796 -9.082 -3.910 1.00 95.69 114 ASP A CA 1
ATOM 885 C C . ASP A 1 114 ? -0.236 -8.047 -3.448 1.00 95.69 114 ASP A C 1
ATOM 887 O O . ASP A 1 114 ? -0.371 -7.740 -2.259 1.00 95.69 114 ASP A O 1
ATOM 891 N N . ARG A 1 115 ? -0.991 -7.472 -4.393 1.00 95.44 115 ARG A N 1
ATOM 892 C CA . ARG A 1 115 ? -2.062 -6.519 -4.075 1.00 95.44 115 ARG A CA 1
ATOM 893 C C . ARG A 1 115 ? -3.199 -7.189 -3.318 1.00 95.44 115 ARG A C 1
ATOM 895 O O . ARG A 1 115 ? -3.714 -6.576 -2.384 1.00 95.44 115 ARG A O 1
ATOM 902 N N . ALA A 1 116 ? -3.585 -8.396 -3.719 1.00 97.31 116 ALA A N 1
ATOM 903 C CA . ALA A 1 116 ? -4.609 -9.171 -3.036 1.00 97.31 116 ALA A CA 1
ATOM 904 C C . ALA A 1 116 ? -4.166 -9.520 -1.609 1.00 97.31 116 ALA A C 1
ATOM 906 O O . ALA A 1 116 ? -4.912 -9.265 -0.666 1.00 97.31 116 ALA A O 1
ATOM 907 N N . ALA A 1 117 ? -2.927 -9.984 -1.431 1.00 96.62 117 ALA A N 1
ATOM 908 C CA . ALA A 1 117 ? -2.358 -10.275 -0.119 1.00 96.62 117 ALA A CA 1
ATOM 909 C C . ALA A 1 117 ? -2.321 -9.029 0.782 1.00 96.62 117 ALA A C 1
ATOM 911 O O . ALA A 1 117 ? -2.734 -9.086 1.938 1.00 96.62 117 ALA A O 1
ATOM 912 N N . GLY A 1 118 ? -1.895 -7.879 0.249 1.00 96.06 118 GLY A N 1
ATOM 913 C CA . GLY A 1 118 ? -1.892 -6.619 0.995 1.00 96.06 118 GLY A CA 1
ATOM 914 C C . GLY A 1 118 ? -3.293 -6.123 1.372 1.00 96.06 118 GLY A C 1
ATOM 915 O O . GLY A 1 118 ? -3.470 -5.560 2.447 1.00 96.06 118 GLY A O 1
ATOM 916 N N . LEU A 1 119 ? -4.297 -6.332 0.513 1.00 97.25 119 LEU A N 1
ATOM 917 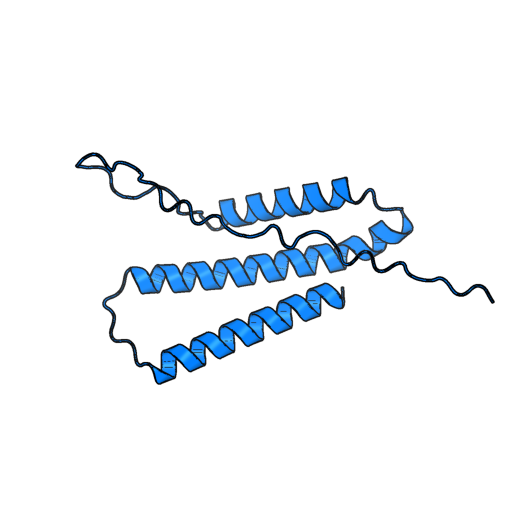C CA . LEU A 1 119 ? -5.694 -6.027 0.845 1.00 97.25 119 LEU A CA 1
ATOM 918 C C . LEU A 1 119 ? -6.237 -6.961 1.924 1.00 97.25 119 LEU A C 1
ATOM 920 O O . LEU A 1 119 ? -6.951 -6.498 2.805 1.00 97.25 119 LEU A O 1
ATOM 924 N N . ARG A 1 120 ? -5.876 -8.245 1.880 1.00 97.88 120 ARG A N 1
ATOM 925 C CA . ARG A 1 120 ? -6.282 -9.205 2.903 1.00 97.88 120 ARG A CA 1
ATOM 926 C C . ARG A 1 120 ? -5.692 -8.862 4.268 1.00 97.88 120 ARG A C 1
ATOM 928 O O . ARG A 1 120 ? -6.443 -8.760 5.222 1.00 97.88 120 ARG A O 1
ATOM 935 N N . LYS A 1 121 ? -4.395 -8.540 4.329 1.00 96.12 121 LYS A N 1
ATOM 936 C CA . LYS A 1 121 ? -3.753 -8.054 5.563 1.00 96.12 121 LYS A CA 1
ATOM 937 C C . LYS A 1 121 ? -4.450 -6.830 6.157 1.00 96.12 121 LYS A C 1
ATOM 939 O O . LYS A 1 121 ? -4.559 -6.743 7.365 1.00 96.12 121 LYS A O 1
ATOM 944 N N . LEU A 1 122 ? -4.911 -5.898 5.320 1.00 95.81 122 LEU A N 1
ATOM 945 C CA . LEU A 1 122 ? -5.661 -4.729 5.787 1.00 95.81 122 LEU A CA 1
ATOM 946 C C . LEU A 1 122 ? -7.065 -5.083 6.290 1.00 95.81 122 LEU A C 1
ATOM 948 O O . LEU A 1 122 ? -7.560 -4.419 7.186 1.00 95.81 122 LEU A O 1
ATOM 952 N N . ALA A 1 123 ? -7.717 -6.083 5.698 1.00 96.50 123 ALA A N 1
ATOM 953 C CA . ALA A 1 123 ? -9.030 -6.539 6.147 1.00 96.50 123 ALA A CA 1
ATOM 954 C C . ALA A 1 123 ? -8.964 -7.342 7.457 1.00 96.50 123 ALA A C 1
ATOM 956 O O . ALA A 1 123 ? -9.933 -7.342 8.209 1.00 96.50 123 ALA A O 1
ATOM 957 N N . ASP A 1 124 ? -7.843 -8.024 7.699 1.00 96.44 124 ASP A N 1
ATOM 958 C CA . ASP A 1 124 ? -7.598 -8.835 8.896 1.00 96.44 124 ASP A CA 1
ATOM 959 C C . ASP A 1 124 ? -7.015 -8.015 10.072 1.00 96.44 124 ASP A C 1
ATOM 961 O O . ASP A 1 124 ? -6.864 -8.556 11.168 1.00 96.44 124 ASP A O 1
ATOM 965 N N . ALA A 1 125 ? -6.655 -6.747 9.834 1.00 93.31 125 ALA A N 1
ATOM 966 C CA . ALA A 1 125 ? -6.099 -5.811 10.816 1.00 93.31 125 ALA A CA 1
ATOM 967 C C . ALA A 1 125 ? -7.191 -5.143 11.663 1.00 93.31 125 ALA A C 1
ATOM 969 O O . ALA A 1 125 ? -6.965 -5.009 12.887 1.00 93.31 125 ALA A O 1
#

Foldseek 3Di:
DDPPPPPPPPDDDPPPPPPPPPDDPPDDPPDDPPPDDDDPVRLLVVLVVVLVVVVVVVVDDPVVVVVSVQLSVLSNVLSVLVVVVVVVVVVVVVDDDPDDPVVVVVVVVVSVVVNVVSVVSNVVD